Protein AF-A0A3E1E8U7-F1 (afdb_monomer_lite)

pLDDT: mean 90.1, std 10.23, range [49.34, 98.31]

Foldseek 3Di:
DDPCPLVVLQPDVVNVDHSVRVVVVVVPVVVVVPCVVVVVVVVCVVVVVVCVVVVCVVPDDDDDDD

Secondary structure (DSSP, 8-state):
--TTHHHHHHT-TTT---HHHHHHHHH-GGGTTTTHHHHHHHHHHHHHHHHHHTHHHHS--PPPP-

Sequence (66 aa):
GDADLLGRIAGDRRVGLGKKALQAILSENARFVGAAPHQVDAFLAEVKPLAKKHRDAAEYKPGRLL

Structure (mmCIF, N/CA/C/O backbone):
data_AF-A0A3E1E8U7-F1
#
_entry.id   AF-A0A3E1E8U7-F1
#
loop_
_atom_site.group_PDB
_atom_site.id
_atom_site.type_symbol
_atom_site.label_atom_id
_atom_site.label_alt_id
_atom_site.label_comp_id
_atom_site.label_asym_id
_atom_site.label_entity_id
_atom_site.label_seq_id
_atom_site.pdbx_PDB_ins_code
_atom_site.Cartn_x
_atom_site.Cartn_y
_atom_site.Cartn_z
_atom_site.occupancy
_atom_site.B_iso_or_equiv
_atom_site.auth_seq_id
_atom_site.auth_comp_id
_atom_site.auth_asym_id
_atom_site.auth_atom_id
_atom_site.pdbx_PDB_model_num
ATOM 1 N N . GLY A 1 1 ? -20.443 9.232 1.661 1.00 49.34 1 GLY A N 1
ATOM 2 C CA . GLY A 1 1 ? -20.153 8.024 2.450 1.00 49.34 1 GLY A CA 1
ATOM 3 C C . GLY A 1 1 ? -20.120 8.415 3.904 1.00 49.34 1 GLY A C 1
ATOM 4 O O . GLY A 1 1 ? -19.467 9.402 4.202 1.00 49.34 1 GLY A O 1
ATOM 5 N N . ASP A 1 2 ? -20.900 7.715 4.728 1.00 52.09 2 ASP A N 1
ATOM 6 C CA . ASP A 1 2 ? -20.854 7.658 6.200 1.00 52.09 2 ASP A CA 1
ATOM 7 C C . ASP A 1 2 ? -20.086 8.795 6.907 1.00 52.09 2 ASP A C 1
ATOM 9 O O . ASP A 1 2 ? -18.899 8.683 7.218 1.00 52.09 2 ASP A O 1
ATOM 13 N N . ALA A 1 3 ? -20.774 9.903 7.191 1.00 68.25 3 ALA A N 1
ATOM 14 C CA . ALA A 1 3 ? -20.260 10.886 8.134 1.00 68.25 3 ALA A CA 1
ATOM 15 C C . ALA A 1 3 ? -20.277 10.240 9.532 1.00 68.25 3 ALA A C 1
ATOM 17 O O . ALA A 1 3 ? -21.323 10.132 10.160 1.00 68.25 3 ALA A O 1
ATOM 18 N N . ASP A 1 4 ? -19.119 9.762 9.983 1.00 88.06 4 ASP A N 1
ATOM 19 C CA . ASP A 1 4 ? -18.862 9.206 11.320 1.00 88.06 4 ASP A CA 1
ATOM 20 C C . ASP A 1 4 ? -19.316 7.757 11.606 1.00 88.06 4 ASP A C 1
ATOM 22 O O . ASP A 1 4 ? -19.810 7.438 12.689 1.00 88.06 4 ASP A O 1
ATOM 26 N N . LEU A 1 5 ? -19.055 6.818 10.686 1.00 91.06 5 LEU A N 1
ATOM 27 C CA . LEU A 1 5 ? -19.163 5.379 10.995 1.00 91.06 5 LEU A CA 1
ATOM 28 C C . LEU A 1 5 ? -18.366 4.993 12.256 1.00 91.06 5 LEU A C 1
ATOM 30 O O . LEU A 1 5 ? -18.823 4.191 13.069 1.00 91.06 5 LEU A O 1
ATOM 34 N N . LEU A 1 6 ? -17.185 5.586 12.444 1.00 91.75 6 LEU A N 1
ATOM 35 C CA . LEU A 1 6 ? -16.309 5.256 13.565 1.00 91.75 6 LEU A CA 1
ATOM 36 C C . LEU A 1 6 ? -16.909 5.669 14.914 1.00 91.75 6 LEU A C 1
ATOM 38 O O . LEU A 1 6 ? -16.841 4.901 15.873 1.00 91.75 6 LEU A O 1
ATOM 42 N N . GLY A 1 7 ? -17.515 6.855 14.997 1.00 92.62 7 GLY A N 1
ATOM 43 C CA . GLY A 1 7 ? -18.237 7.299 16.185 1.00 92.62 7 GLY A CA 1
ATOM 44 C C . GLY A 1 7 ? -19.491 6.472 16.446 1.00 92.62 7 GLY A C 1
ATOM 45 O O . GLY A 1 7 ? -19.743 6.110 17.594 1.00 92.62 7 GLY A O 1
ATOM 46 N N . ARG A 1 8 ? -20.218 6.070 15.395 1.00 93.81 8 ARG A N 1
ATOM 47 C CA . ARG A 1 8 ? -21.383 5.174 15.519 1.00 93.81 8 ARG A CA 1
ATOM 48 C C . ARG A 1 8 ? -21.004 3.821 16.123 1.00 93.81 8 ARG A C 1
ATOM 50 O O . ARG A 1 8 ? -21.686 3.360 17.032 1.00 93.81 8 ARG A O 1
ATOM 57 N N . ILE A 1 9 ? -19.905 3.215 15.667 1.00 93.69 9 ILE A N 1
ATOM 58 C CA . ILE A 1 9 ? -19.401 1.944 16.214 1.00 93.69 9 ILE A C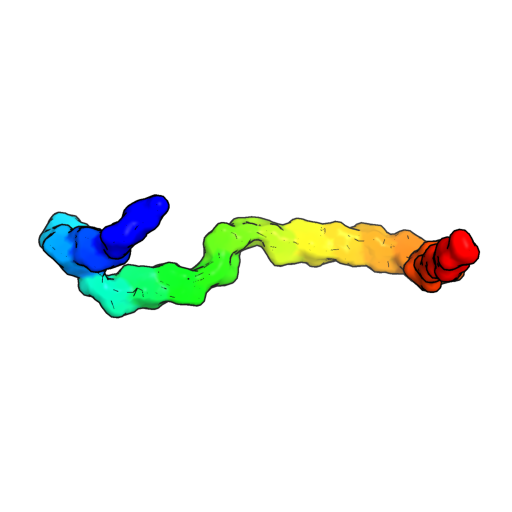A 1
ATOM 59 C C . ILE A 1 9 ? -18.908 2.129 17.656 1.00 93.69 9 ILE A C 1
ATOM 61 O O . ILE A 1 9 ? -19.232 1.314 18.514 1.00 93.69 9 ILE A O 1
ATOM 65 N N . ALA A 1 10 ? -18.183 3.214 17.949 1.00 94.88 10 ALA A N 1
ATOM 66 C CA . ALA A 1 10 ? -17.686 3.493 19.298 1.00 94.88 10 ALA A CA 1
ATOM 67 C C . ALA A 1 10 ? -18.807 3.715 20.333 1.00 94.88 10 ALA A C 1
ATOM 69 O O . ALA A 1 10 ? -18.602 3.476 21.522 1.00 94.88 10 ALA A O 1
ATOM 70 N N . GLY A 1 11 ? -19.974 4.195 19.892 1.00 94.44 11 GLY A N 1
ATOM 71 C CA . GLY A 1 11 ? -21.165 4.361 20.726 1.00 94.44 11 GLY A CA 1
ATOM 72 C C . GLY A 1 11 ? -22.004 3.089 20.898 1.00 94.44 11 GLY A C 1
ATOM 73 O O . GLY A 1 11 ? -22.906 3.066 21.738 1.00 94.44 11 GLY A O 1
ATOM 74 N N . ASP A 1 12 ? -21.736 2.025 20.135 1.00 95.56 12 ASP A N 1
ATOM 75 C CA . ASP A 1 12 ? -22.506 0.783 20.205 1.00 95.56 12 ASP A CA 1
ATOM 76 C C . ASP A 1 12 ? -21.984 -0.137 21.319 1.00 95.56 12 ASP A C 1
ATOM 78 O O . ASP A 1 12 ? -20.936 -0.781 21.214 1.00 95.56 12 ASP A O 1
ATOM 82 N N . ARG A 1 13 ? -22.774 -0.256 22.392 1.00 93.94 13 ARG A N 1
ATOM 83 C CA . ARG A 1 13 ? -22.463 -1.104 23.554 1.00 93.94 13 ARG A CA 1
ATOM 84 C C . ARG A 1 13 ? -22.266 -2.583 23.208 1.00 93.94 13 ARG A C 1
ATOM 86 O O . ARG A 1 13 ? -21.591 -3.272 23.964 1.00 93.94 13 ARG A O 1
ATOM 93 N N . ARG A 1 14 ? -22.830 -3.080 22.101 1.00 96.50 14 ARG A N 1
ATOM 94 C CA . ARG A 1 14 ? -22.681 -4.485 21.678 1.00 96.50 14 ARG A CA 1
ATOM 95 C C . ARG A 1 14 ? -21.288 -4.781 21.128 1.00 96.50 14 ARG A C 1
ATOM 97 O O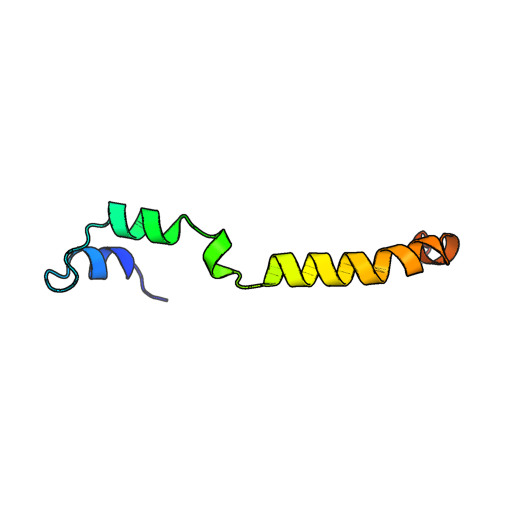 . ARG A 1 14 ? -20.851 -5.922 21.194 1.00 96.50 14 ARG A O 1
ATOM 104 N N . VAL A 1 15 ? -20.614 -3.769 20.579 1.00 94.88 15 VAL A N 1
ATOM 105 C CA . VAL A 1 15 ? -19.263 -3.897 20.012 1.00 94.88 15 VAL A CA 1
ATOM 106 C C . VAL A 1 15 ? -18.207 -3.840 21.114 1.00 94.88 15 VAL A C 1
ATOM 108 O O . VAL A 1 15 ? -17.187 -4.515 21.023 1.00 94.88 15 VAL A O 1
ATOM 111 N N . GLY A 1 16 ? -18.445 -3.048 22.166 1.00 94.25 16 GLY A N 1
ATOM 112 C CA . GLY A 1 16 ? -17.563 -2.990 23.336 1.00 94.25 16 GLY A CA 1
ATOM 113 C C . GLY A 1 16 ? -16.183 -2.373 23.070 1.00 94.25 16 GLY A C 1
ATOM 114 O O . GLY A 1 16 ? -15.279 -2.535 23.887 1.00 94.25 16 GLY A O 1
ATOM 115 N N . LEU A 1 17 ? -16.002 -1.660 21.952 1.00 95.62 17 LEU A N 1
ATOM 116 C CA . LEU A 1 17 ? -14.742 -1.010 21.583 1.00 95.62 17 LEU A CA 1
ATOM 117 C C . LEU A 1 17 ? -14.892 0.510 21.549 1.00 95.62 17 LEU A C 1
ATOM 119 O O . LEU A 1 17 ? -15.728 1.052 20.834 1.00 95.62 17 LEU A O 1
ATOM 123 N N . GLY A 1 18 ? -14.026 1.210 22.283 1.00 93.06 18 GLY A N 1
ATOM 124 C CA . GLY A 1 18 ? -13.957 2.670 22.249 1.00 93.06 18 GLY A CA 1
ATOM 125 C C . GLY A 1 18 ? -13.241 3.211 21.006 1.00 93.06 18 GLY A C 1
ATOM 126 O O . GLY A 1 18 ? -12.424 2.529 20.383 1.00 93.06 18 GLY A O 1
ATOM 127 N N . LYS A 1 19 ? -13.475 4.492 20.691 1.00 91.31 19 LYS A N 1
ATOM 128 C C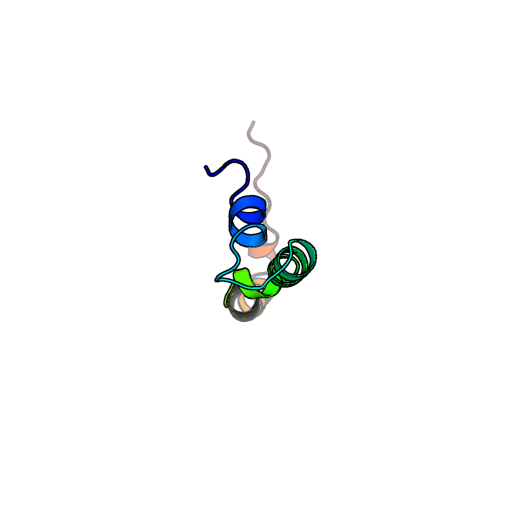A . LYS A 1 19 ? -12.928 5.183 19.505 1.00 91.31 19 LYS A CA 1
ATOM 129 C C . LYS A 1 19 ? -11.412 5.020 19.335 1.00 91.31 19 LYS A C 1
ATOM 131 O O . LYS A 1 19 ? -10.951 4.769 18.228 1.00 91.31 19 LYS A O 1
ATOM 136 N N . LYS A 1 20 ? -10.644 5.093 20.427 1.00 92.75 20 LYS A N 1
ATOM 137 C CA . LYS A 1 20 ? -9.179 4.933 20.405 1.00 92.75 20 LYS A CA 1
ATOM 138 C C . LYS A 1 20 ? -8.743 3.536 19.942 1.00 92.75 20 LYS A C 1
ATOM 140 O O . LYS A 1 20 ? -7.787 3.426 19.184 1.00 92.75 20 LYS A O 1
ATOM 145 N N . ALA A 1 21 ? -9.446 2.483 20.366 1.00 93.31 21 ALA A N 1
ATOM 146 C CA . ALA A 1 21 ? -9.148 1.113 19.947 1.00 93.31 21 ALA A CA 1
ATOM 147 C C . ALA A 1 21 ? -9.459 0.913 18.456 1.00 93.31 21 ALA A C 1
ATOM 149 O O . ALA A 1 21 ? -8.645 0.360 17.723 1.00 93.31 21 ALA A O 1
ATOM 150 N N . LEU A 1 22 ? -10.590 1.450 17.988 1.00 92.25 22 LEU A N 1
ATOM 151 C CA . LEU A 1 22 ? -10.964 1.426 16.571 1.00 92.25 22 LEU A CA 1
ATOM 152 C C . LEU A 1 22 ? -9.954 2.185 15.695 1.00 92.25 22 LEU A C 1
ATOM 154 O O . LEU A 1 22 ? -9.565 1.700 14.638 1.00 92.25 22 LEU A O 1
ATOM 158 N N . GLN A 1 23 ? -9.479 3.349 16.147 1.00 91.69 23 GLN A N 1
ATOM 159 C CA . GLN A 1 23 ? -8.435 4.108 15.450 1.00 91.69 23 GLN A CA 1
ATOM 160 C C . GLN A 1 23 ? -7.103 3.357 15.399 1.00 91.69 23 GLN A C 1
ATOM 162 O O . GLN A 1 23 ? -6.432 3.399 14.373 1.00 91.69 23 GLN A O 1
ATOM 167 N N . ALA A 1 24 ? -6.730 2.654 16.472 1.00 91.69 24 ALA A N 1
ATOM 168 C CA . ALA A 1 24 ? -5.524 1.834 16.479 1.00 91.69 24 ALA A CA 1
ATOM 169 C C . ALA A 1 24 ? -5.613 0.703 15.440 1.00 91.69 24 ALA A C 1
ATOM 171 O O . ALA A 1 24 ? -4.694 0.557 14.640 1.00 91.69 24 ALA A O 1
ATOM 172 N N . ILE A 1 25 ? -6.744 -0.009 15.368 1.00 89.50 25 ILE A N 1
ATOM 173 C CA . ILE A 1 25 ? -6.983 -1.052 14.351 1.00 89.50 25 ILE A CA 1
ATOM 174 C C . ILE A 1 25 ? -6.835 -0.489 12.929 1.00 89.50 25 ILE A C 1
ATOM 176 O O . ILE A 1 25 ? -6.196 -1.103 12.078 1.00 89.50 25 ILE A O 1
ATOM 180 N N . LEU A 1 26 ? -7.398 0.695 12.670 1.00 87.69 26 LEU A N 1
ATOM 181 C CA . LEU A 1 26 ? -7.332 1.331 11.351 1.00 87.69 26 LEU A CA 1
ATOM 182 C C . LEU A 1 26 ? -5.960 1.926 11.022 1.00 87.69 26 LEU A C 1
ATOM 184 O O . LEU A 1 26 ? -5.629 2.061 9.851 1.00 87.69 26 LEU A O 1
ATOM 188 N N . SER A 1 27 ? -5.153 2.276 12.025 1.00 88.50 27 SER A N 1
ATOM 189 C CA . SER A 1 27 ? -3.814 2.834 11.801 1.00 88.50 27 SER A CA 1
ATOM 190 C C . SER A 1 27 ? -2.842 1.840 11.156 1.00 88.50 27 SER A C 1
ATOM 192 O O . SER A 1 27 ? -1.841 2.247 10.566 1.00 88.50 27 SER A O 1
ATOM 194 N N . GLU A 1 28 ? -3.163 0.544 11.179 1.00 83.81 28 GLU A N 1
ATOM 195 C CA . GLU A 1 28 ? -2.387 -0.519 10.543 1.00 83.81 28 GLU A CA 1
ATOM 196 C C . GLU A 1 28 ? -2.641 -0.608 9.023 1.00 83.81 28 GLU A C 1
ATOM 198 O O . GLU A 1 28 ? -2.935 -1.672 8.479 1.00 83.81 28 GLU A O 1
ATOM 203 N N . ASN A 1 29 ? -2.495 0.518 8.3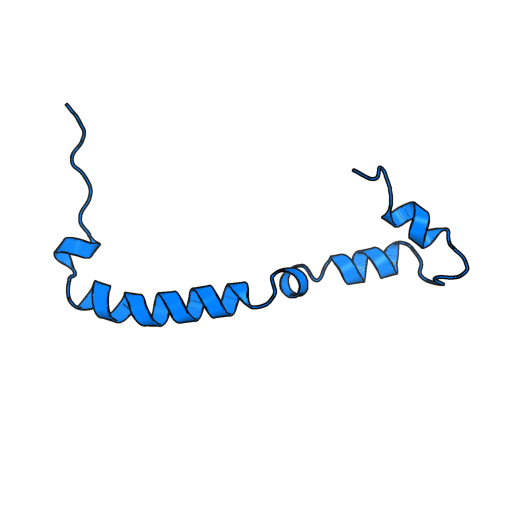14 1.00 74.06 29 ASN A N 1
ATOM 204 C CA . ASN A 1 29 ? -2.779 0.674 6.878 1.00 74.06 29 ASN A CA 1
ATOM 205 C C . ASN A 1 29 ? -2.112 -0.390 5.987 1.00 74.06 29 ASN A C 1
ATOM 207 O O . ASN A 1 29 ? -2.693 -0.827 4.995 1.00 74.06 29 ASN A O 1
ATOM 211 N N . ALA A 1 30 ? -0.915 -0.851 6.364 1.00 74.38 30 ALA A N 1
ATOM 212 C CA . ALA A 1 30 ? -0.182 -1.892 5.644 1.00 74.38 30 ALA A CA 1
ATOM 213 C C . ALA A 1 30 ? -0.924 -3.243 5.594 1.00 74.38 30 ALA A C 1
ATOM 215 O O . ALA A 1 30 ? -0.693 -4.031 4.683 1.00 74.38 30 ALA A O 1
ATOM 216 N N . ARG A 1 31 ? -1.848 -3.511 6.526 1.00 74.19 31 ARG A N 1
ATOM 217 C CA . ARG A 1 31 ? -2.683 -4.724 6.515 1.00 74.19 31 ARG A CA 1
ATOM 218 C C . ARG A 1 31 ? -3.841 -4.648 5.520 1.00 74.19 31 ARG A C 1
ATOM 220 O O . ARG A 1 31 ? -4.352 -5.685 5.111 1.00 74.19 31 ARG A O 1
ATOM 227 N N . PHE A 1 32 ? -4.247 -3.447 5.109 1.00 81.81 32 PHE A N 1
ATOM 228 C CA . PHE A 1 32 ? -5.410 -3.247 4.237 1.00 81.81 32 PHE A CA 1
ATOM 229 C C . PHE A 1 32 ? -5.075 -3.277 2.742 1.00 81.81 32 PHE A C 1
ATOM 231 O O . PHE A 1 32 ? -5.981 -3.305 1.915 1.00 81.81 32 PHE A O 1
ATOM 238 N N . VAL A 1 33 ? -3.790 -3.311 2.380 1.00 89.50 33 VAL A N 1
ATOM 239 C CA . VAL A 1 33 ? -3.338 -3.382 0.978 1.00 89.50 33 VAL A CA 1
ATOM 240 C C . VAL A 1 33 ? -3.115 -4.819 0.487 1.00 89.50 33 VAL A C 1
ATOM 242 O O . VAL A 1 33 ? -2.666 -5.031 -0.639 1.00 89.50 33 VAL A O 1
ATOM 245 N N . GLY A 1 34 ? -3.438 -5.820 1.314 1.00 90.19 34 GLY A N 1
ATOM 246 C CA . GLY A 1 34 ? -3.297 -7.234 0.971 1.00 90.19 34 GLY A CA 1
ATOM 247 C C . GLY A 1 34 ? -1.871 -7.586 0.537 1.00 90.19 34 GLY A C 1
ATOM 248 O O . GLY A 1 34 ? -0.899 -7.183 1.170 1.00 90.19 34 GLY A O 1
ATOM 249 N N . ALA A 1 35 ? -1.741 -8.326 -0.566 1.00 94.56 35 ALA A N 1
ATOM 250 C CA . ALA A 1 35 ? -0.448 -8.735 -1.115 1.00 94.56 35 ALA A CA 1
ATOM 251 C C . ALA A 1 35 ? 0.191 -7.698 -2.061 1.00 94.56 35 ALA A C 1
ATOM 253 O O . ALA A 1 35 ? 1.187 -8.022 -2.704 1.00 94.56 35 ALA A O 1
ATOM 254 N N . ALA A 1 36 ? -0.343 -6.474 -2.169 1.00 94.75 36 ALA A N 1
ATOM 255 C CA . ALA A 1 36 ? 0.144 -5.479 -3.131 1.00 94.75 36 ALA A CA 1
ATOM 256 C C . ALA A 1 36 ? 1.661 -5.202 -3.040 1.00 94.75 36 ALA A C 1
ATOM 258 O O . ALA A 1 36 ? 2.304 -5.181 -4.090 1.00 94.75 36 ALA A O 1
ATOM 259 N N . PRO A 1 37 ? 2.284 -5.076 -1.846 1.00 93.88 37 PRO A N 1
ATOM 260 C CA . PRO A 1 37 ? 3.739 -4.933 -1.758 1.00 93.88 37 PRO A CA 1
ATOM 261 C C . PRO A 1 37 ? 4.488 -6.122 -2.379 1.00 93.88 37 PRO A C 1
ATOM 263 O O . PRO A 1 37 ? 5.372 -5.931 -3.208 1.00 93.88 37 PRO A O 1
ATOM 266 N N . HIS A 1 38 ? 4.063 -7.353 -2.074 1.00 95.94 38 HIS A N 1
ATOM 267 C CA . HIS A 1 38 ? 4.661 -8.568 -2.633 1.00 95.94 38 HIS A CA 1
ATOM 268 C C . HIS A 1 38 ? 4.455 -8.693 -4.147 1.00 95.94 38 HIS A C 1
ATOM 270 O O . HIS A 1 38 ? 5.339 -9.177 -4.848 1.00 95.94 38 HIS A O 1
ATOM 276 N N . GLN A 1 39 ? 3.307 -8.249 -4.662 1.00 97.56 39 GLN A N 1
ATOM 277 C CA . GLN A 1 39 ? 3.035 -8.215 -6.100 1.00 97.56 39 GLN A CA 1
ATOM 278 C C . GLN A 1 39 ? 3.985 -7.250 -6.821 1.00 97.56 39 GLN A C 1
ATOM 280 O O . GLN A 1 39 ? 4.534 -7.599 -7.866 1.00 97.56 39 GLN A O 1
ATOM 285 N N . VAL A 1 40 ? 4.223 -6.065 -6.247 1.00 97.62 40 VAL A N 1
ATOM 286 C CA . VAL A 1 40 ? 5.194 -5.097 -6.780 1.00 97.62 40 VAL A CA 1
ATOM 287 C C . VAL A 1 40 ? 6.611 -5.663 -6.719 1.00 97.62 40 VAL A C 1
ATOM 289 O O . VAL A 1 40 ? 7.342 -5.572 -7.703 1.00 97.62 40 VAL A O 1
ATOM 292 N N . ASP A 1 41 ? 6.993 -6.293 -5.609 1.00 98.06 41 ASP A N 1
ATOM 293 C CA . ASP A 1 41 ? 8.318 -6.898 -5.461 1.00 98.06 41 ASP A CA 1
ATOM 294 C C . ASP A 1 41 ? 8.566 -8.010 -6.488 1.00 98.06 41 ASP A C 1
ATOM 296 O O . ASP A 1 41 ? 9.627 -8.037 -7.118 1.00 98.06 41 ASP A O 1
ATOM 300 N N . ALA A 1 42 ? 7.583 -8.891 -6.699 1.00 98.31 42 ALA A N 1
ATOM 301 C CA . ALA A 1 42 ? 7.650 -9.952 -7.700 1.00 98.31 42 ALA A CA 1
ATOM 302 C C . ALA A 1 42 ? 7.795 -9.376 -9.117 1.00 98.31 42 ALA A C 1
ATOM 304 O O . ALA A 1 42 ? 8.711 -9.750 -9.849 1.00 98.31 42 ALA A O 1
ATOM 305 N N . PHE A 1 43 ? 6.971 -8.386 -9.469 1.00 98.25 43 PHE A N 1
ATOM 306 C CA . PHE A 1 43 ? 7.064 -7.699 -10.755 1.00 98.25 43 PHE A CA 1
ATOM 307 C C . PHE A 1 43 ? 8.437 -7.040 -10.962 1.00 98.25 43 PHE A C 1
ATOM 309 O O . PHE A 1 43 ? 9.066 -7.197 -12.010 1.00 98.25 43 PHE A O 1
ATOM 316 N N . LEU A 1 44 ? 8.959 -6.341 -9.951 1.00 98.12 44 LEU A N 1
ATOM 317 C CA . LEU A 1 44 ? 10.289 -5.735 -10.020 1.00 98.12 44 LEU A CA 1
ATOM 318 C C . LEU A 1 44 ? 11.391 -6.789 -10.181 1.00 98.12 44 LEU A C 1
ATOM 320 O O . LEU A 1 44 ? 12.373 -6.532 -10.880 1.00 98.12 44 LEU A O 1
ATOM 324 N N . ALA A 1 45 ? 11.264 -7.951 -9.540 1.00 98.31 45 ALA A N 1
ATOM 325 C CA . ALA A 1 45 ? 12.216 -9.047 -9.684 1.00 98.31 45 ALA A CA 1
ATOM 326 C C . ALA A 1 45 ? 12.247 -9.599 -11.118 1.00 98.31 45 ALA A C 1
ATOM 328 O O . ALA A 1 45 ? 13.332 -9.889 -11.620 1.00 98.31 45 ALA A O 1
ATOM 329 N N . GLU A 1 46 ? 11.100 -9.667 -11.795 1.00 98.12 46 GLU A N 1
ATOM 330 C CA . GLU A 1 46 ? 10.998 -10.097 -13.196 1.00 98.12 46 GLU A CA 1
ATOM 331 C C . GLU A 1 46 ? 11.512 -9.037 -14.184 1.00 98.12 46 GLU A C 1
ATOM 333 O O . GLU A 1 46 ? 12.215 -9.357 -15.146 1.00 98.12 46 GLU A O 1
ATOM 338 N N . VAL A 1 47 ? 11.222 -7.757 -13.937 1.00 97.81 47 VAL A N 1
ATOM 339 C CA . VAL A 1 47 ? 11.606 -6.657 -14.839 1.00 97.81 47 VAL A CA 1
ATOM 340 C C . VAL A 1 47 ? 13.093 -6.304 -14.733 1.00 97.81 47 VAL A C 1
ATOM 342 O O . VAL A 1 47 ? 13.716 -5.949 -15.735 1.00 97.81 47 VAL A O 1
ATOM 345 N N . LYS A 1 48 ? 13.710 -6.415 -13.548 1.00 97.88 48 LYS A N 1
ATOM 346 C CA . LYS A 1 48 ? 15.124 -6.047 -13.325 1.00 97.88 48 LYS A CA 1
ATOM 347 C C . LYS A 1 48 ? 16.101 -6.747 -14.291 1.00 97.88 48 LYS A C 1
ATOM 349 O O . LYS A 1 48 ? 16.944 -6.050 -14.859 1.00 97.88 48 LYS A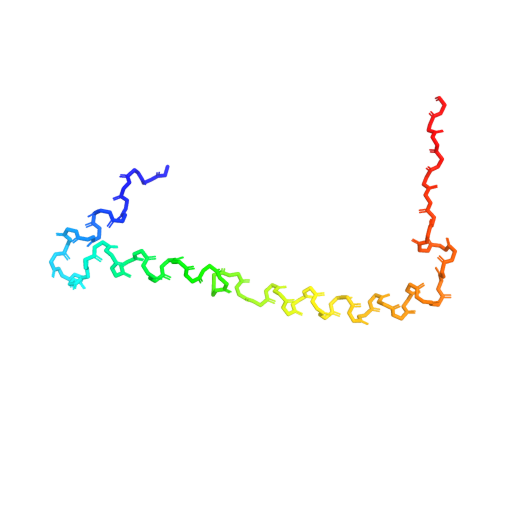 O 1
ATOM 354 N N . PRO A 1 49 ? 16.047 -8.077 -14.508 1.00 97.75 49 PRO A N 1
ATOM 355 C CA . PRO A 1 49 ? 16.883 -8.753 -15.500 1.00 97.75 49 PRO A CA 1
ATOM 356 C C . PRO A 1 49 ? 16.653 -8.252 -16.929 1.00 97.75 49 PRO A C 1
ATOM 358 O O . PRO A 1 49 ? 17.620 -8.071 -17.668 1.00 97.75 49 PRO A O 1
ATOM 361 N N . LEU A 1 50 ? 15.398 -7.982 -17.307 1.00 97.19 50 LEU A N 1
ATOM 362 C CA . LEU A 1 50 ? 15.051 -7.478 -18.636 1.00 97.19 50 LEU A CA 1
ATOM 363 C C . LEU A 1 50 ? 15.645 -6.083 -18.874 1.00 97.19 50 LEU A C 1
ATOM 365 O O . LEU A 1 50 ? 16.300 -5.858 -19.890 1.00 97.19 50 LEU A O 1
ATOM 369 N N . ALA A 1 51 ? 15.494 -5.180 -17.902 1.00 97.00 51 ALA A N 1
ATOM 370 C CA . ALA A 1 51 ? 16.073 -3.840 -17.950 1.00 97.00 51 ALA A CA 1
ATOM 371 C C . ALA A 1 51 ? 17.611 -3.873 -18.003 1.00 97.00 51 ALA A C 1
ATOM 373 O O . ALA A 1 51 ? 18.219 -3.110 -18.748 1.00 97.00 51 ALA A O 1
ATOM 374 N N . LYS A 1 52 ? 18.252 -4.798 -17.272 1.00 96.06 52 LYS A N 1
ATOM 375 C CA . LYS A 1 52 ? 19.710 -5.007 -17.347 1.00 96.06 52 LYS A CA 1
ATOM 376 C C . LYS A 1 52 ? 20.158 -5.500 -18.724 1.00 96.06 52 LYS A C 1
ATOM 378 O O . LYS A 1 52 ? 21.199 -5.067 -19.208 1.00 96.06 52 LYS A O 1
ATOM 383 N N . LYS A 1 53 ? 19.392 -6.403 -19.343 1.00 97.69 53 LYS A N 1
ATOM 384 C CA . LYS A 1 53 ? 19.689 -6.962 -20.671 1.00 97.69 53 LYS A CA 1
ATOM 385 C C . LYS A 1 53 ? 19.523 -5.929 -21.790 1.00 97.69 53 LYS A C 1
ATOM 387 O O . LYS A 1 53 ? 20.264 -5.973 -22.766 1.00 97.69 53 LYS A O 1
ATOM 392 N N . HIS A 1 54 ? 18.572 -5.008 -21.648 1.00 96.38 54 HIS A N 1
ATOM 393 C CA . HIS A 1 54 ? 18.223 -4.011 -22.662 1.00 96.38 54 HIS A CA 1
ATOM 394 C C . HIS A 1 54 ? 18.371 -2.587 -22.121 1.00 96.38 54 HIS A C 1
ATOM 396 O O . HIS A 1 54 ? 17.414 -1.814 -22.113 1.00 96.38 54 HIS A O 1
ATOM 402 N N . ARG A 1 55 ? 19.578 -2.248 -21.658 1.00 92.69 55 ARG A N 1
ATOM 403 C CA . ARG A 1 55 ? 19.852 -0.981 -20.969 1.00 92.69 55 ARG A CA 1
ATOM 404 C C . ARG A 1 55 ? 19.453 0.251 -21.789 1.00 92.69 55 ARG A C 1
ATOM 406 O O . ARG A 1 55 ? 18.723 1.092 -21.279 1.00 92.69 55 ARG A O 1
ATOM 413 N N . ASP A 1 56 ? 19.854 0.314 -23.057 1.00 92.06 56 ASP A N 1
ATOM 414 C CA . ASP A 1 56 ? 19.572 1.468 -23.925 1.00 92.06 56 ASP A CA 1
ATOM 415 C C . ASP A 1 56 ? 18.065 1.671 -24.149 1.00 92.06 56 ASP A C 1
ATOM 417 O O . ASP A 1 56 ? 17.572 2.797 -24.151 1.00 92.06 56 ASP A O 1
ATOM 421 N N . ALA A 1 57 ? 17.311 0.574 -24.282 1.00 93.12 57 ALA A N 1
ATOM 422 C CA . ALA A 1 57 ? 15.857 0.624 -2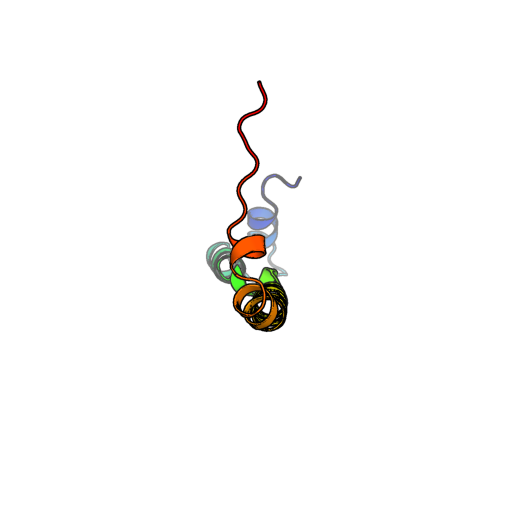4.419 1.00 93.12 57 ALA A CA 1
ATOM 423 C C . ALA A 1 57 ? 15.167 1.018 -23.102 1.00 93.12 57 ALA A C 1
ATOM 425 O O . ALA A 1 57 ? 14.176 1.741 -23.124 1.00 93.12 57 ALA A O 1
ATOM 426 N N . ALA A 1 58 ? 15.690 0.572 -21.956 1.00 93.56 58 ALA A N 1
ATOM 427 C CA . ALA A 1 58 ? 15.167 0.924 -20.637 1.00 93.56 58 ALA A CA 1
ATOM 428 C C . ALA A 1 58 ? 15.432 2.395 -20.261 1.00 93.56 58 ALA A C 1
ATOM 430 O O . ALA A 1 58 ? 14.646 2.993 -19.529 1.00 93.56 58 ALA A O 1
ATOM 431 N N . GLU A 1 59 ? 16.527 2.979 -20.754 1.00 93.38 59 GLU A N 1
ATOM 432 C CA . GLU A 1 59 ? 16.898 4.381 -20.521 1.00 93.38 59 GLU A CA 1
ATOM 433 C C . GLU A 1 59 ? 16.301 5.351 -21.559 1.00 93.38 59 GLU A C 1
ATOM 435 O O . GLU A 1 59 ? 16.439 6.570 -21.408 1.00 93.38 59 GLU A O 1
ATOM 440 N N . TYR A 1 60 ? 15.620 4.839 -22.593 1.00 93.44 60 TYR A N 1
ATOM 441 C CA . TYR A 1 60 ? 15.016 5.654 -23.644 1.00 93.44 60 TYR A CA 1
ATOM 442 C C . TYR A 1 60 ? 14.061 6.708 -23.070 1.00 93.44 60 TYR A C 1
ATOM 444 O O . TYR A 1 60 ? 13.127 6.410 -22.323 1.00 93.44 60 TYR A O 1
ATOM 452 N N . LYS A 1 61 ? 14.268 7.962 -23.480 1.00 92.06 61 LYS A N 1
ATOM 453 C CA . LYS A 1 61 ? 13.376 9.085 -23.188 1.00 92.06 61 LYS A CA 1
ATOM 454 C C . LYS A 1 61 ? 12.804 9.601 -24.505 1.00 92.06 61 LYS A C 1
ATOM 456 O O . LYS A 1 61 ? 13.595 9.946 -25.386 1.00 92.06 61 LYS A O 1
ATOM 461 N N . PRO A 1 62 ? 11.469 9.685 -24.649 1.00 88.19 62 PRO A N 1
ATOM 462 C CA . PRO A 1 62 ? 10.859 10.282 -25.828 1.00 88.19 62 PRO A CA 1
ATOM 463 C C . PRO A 1 62 ? 11.425 11.680 -26.098 1.00 88.19 62 PRO A C 1
ATOM 465 O O . PRO A 1 62 ? 11.596 12.481 -25.173 1.00 88.19 62 PRO A O 1
ATOM 468 N N . GLY A 1 63 ? 11.722 11.967 -27.367 1.00 87.56 63 GLY A N 1
ATOM 469 C CA . GLY A 1 63 ? 12.122 13.305 -27.798 1.00 87.56 63 GLY A CA 1
ATOM 470 C C . GLY A 1 63 ? 11.016 14.323 -27.519 1.00 87.56 63 GLY A C 1
ATOM 471 O O . GLY A 1 63 ? 9.836 13.979 -27.451 1.00 87.56 63 GLY A O 1
ATOM 472 N N . ARG A 1 64 ? 11.392 15.592 -27.345 1.00 81.44 64 ARG A N 1
ATOM 473 C CA . ARG A 1 64 ? 10.412 16.671 -27.190 1.00 81.44 64 ARG A CA 1
ATOM 474 C C . ARG A 1 64 ? 9.620 16.776 -28.500 1.00 81.44 64 ARG A C 1
ATOM 476 O O . ARG A 1 64 ? 10.233 16.905 -29.556 1.00 81.44 64 ARG A O 1
ATOM 483 N N . LEU A 1 65 ? 8.294 16.663 -28.424 1.00 76.38 65 LEU A N 1
ATOM 484 C CA . LEU A 1 65 ? 7.411 16.908 -29.568 1.00 76.38 65 LEU A CA 1
ATOM 485 C C . LEU A 1 65 ? 7.658 18.349 -30.052 1.00 76.38 65 LEU A C 1
ATOM 487 O O . LEU A 1 65 ? 7.725 19.252 -29.214 1.00 76.38 65 LEU A O 1
ATOM 491 N N . LEU A 1 66 ? 7.883 18.519 -31.360 1.00 61.09 66 LEU A N 1
ATOM 492 C CA . LEU A 1 66 ? 8.044 19.824 -32.016 1.00 61.09 66 LEU A CA 1
ATOM 493 C C . LEU A 1 66 ? 6.699 20.543 -32.125 1.00 61.09 66 LEU A C 1
ATOM 495 O O . LEU A 1 66 ? 5.704 19.852 -32.446 1.00 61.09 66 LEU A O 1
#

Radius of gyration: 22.99 Å; chains: 1; bounding box: 42×30×56 Å